Protein AF-A0A7C6U5Q6-F1 (afdb_monomer_lite)

Radius of gyration: 27.56 Å; chains: 1; bounding box: 53×22×73 Å

Structure (mmCIF, N/CA/C/O backbone):
data_AF-A0A7C6U5Q6-F1
#
_entry.id   AF-A0A7C6U5Q6-F1
#
loop_
_atom_site.group_PDB
_atom_site.id
_atom_site.type_symbol
_atom_site.label_atom_id
_atom_site.label_alt_id
_atom_site.label_comp_id
_atom_site.label_asym_id
_atom_site.label_entity_id
_atom_site.label_seq_id
_atom_site.pdbx_PDB_ins_code
_atom_site.Cartn_x
_atom_site.Cartn_y
_atom_site.Cartn_z
_atom_site.occupancy
_atom_site.B_iso_or_equiv
_atom_site.auth_seq_id
_atom_site.auth_comp_id
_atom_site.auth_asym_id
_atom_site.auth_atom_id
_atom_site.pdbx_PDB_model_num
ATOM 1 N N . MET A 1 1 ? -32.282 10.773 47.473 1.00 60.38 1 MET A N 1
ATOM 2 C CA . MET A 1 1 ? -30.866 11.086 47.149 1.00 60.38 1 MET A CA 1
ATOM 3 C C . MET A 1 1 ? -30.062 9.861 46.688 1.00 60.38 1 MET A C 1
ATOM 5 O O . MET A 1 1 ? -29.442 9.931 45.635 1.00 60.38 1 MET A O 1
ATOM 9 N N . LYS A 1 2 ? -30.134 8.719 47.393 1.00 65.75 2 LYS A N 1
ATOM 10 C CA . LYS A 1 2 ? -29.372 7.487 47.083 1.00 65.75 2 LYS A CA 1
ATOM 11 C C . LYS A 1 2 ? -29.607 6.904 45.672 1.00 65.75 2 LYS A C 1
ATOM 13 O O . LYS A 1 2 ? -28.653 6.521 45.017 1.00 65.75 2 LYS A O 1
ATOM 18 N N . ILE A 1 3 ? -30.836 6.934 45.147 1.00 73.19 3 ILE A N 1
ATOM 19 C CA . ILE A 1 3 ? -31.157 6.421 43.793 1.00 73.19 3 ILE A CA 1
ATOM 20 C C . ILE A 1 3 ? -30.477 7.222 42.669 1.00 73.19 3 ILE A C 1
ATOM 22 O O . ILE A 1 3 ? -30.030 6.642 41.684 1.00 73.19 3 ILE A O 1
ATOM 26 N N . LYS A 1 4 ? -30.354 8.551 42.810 1.00 77.50 4 LYS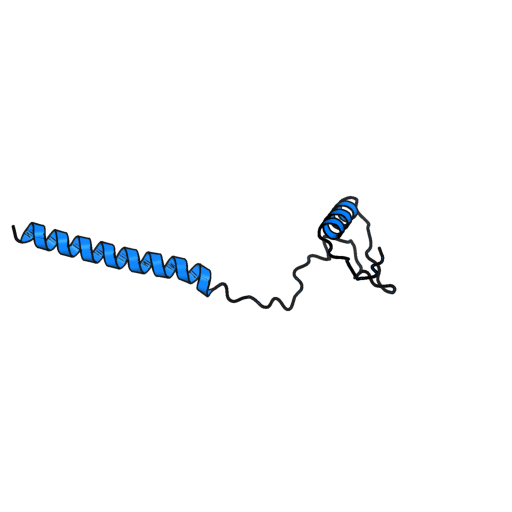 A N 1
ATOM 27 C CA . LYS A 1 4 ? -29.642 9.390 41.828 1.00 77.50 4 LYS A CA 1
ATOM 28 C C . LYS A 1 4 ? -28.134 9.109 41.847 1.00 77.50 4 LYS A C 1
ATOM 30 O O . LYS A 1 4 ? -27.510 9.091 40.794 1.00 77.50 4 LYS A O 1
ATOM 35 N N . LEU A 1 5 ? -27.580 8.833 43.031 1.00 75.56 5 LEU A N 1
ATOM 36 C CA . LEU A 1 5 ? -26.189 8.405 43.204 1.00 75.56 5 LEU A CA 1
ATOM 37 C C . LEU A 1 5 ? -25.943 7.035 42.560 1.00 75.56 5 LEU A C 1
ATOM 39 O O . LEU A 1 5 ? -25.028 6.912 41.757 1.00 75.56 5 LEU A O 1
ATOM 43 N N . VAL A 1 6 ? -26.803 6.042 42.807 1.00 83.88 6 VAL A N 1
ATOM 44 C CA . VAL A 1 6 ? -26.698 4.706 42.186 1.00 83.88 6 VAL A CA 1
ATOM 45 C C . VAL A 1 6 ? -26.768 4.788 40.657 1.00 83.88 6 VAL A C 1
ATOM 47 O O . VAL A 1 6 ? -25.913 4.226 39.981 1.00 83.88 6 VAL A O 1
ATOM 50 N N . LYS A 1 7 ? -27.707 5.563 40.094 1.00 85.81 7 LYS A N 1
ATOM 51 C CA . LYS A 1 7 ? -27.780 5.792 38.638 1.00 85.81 7 LYS A CA 1
ATOM 52 C C . LYS A 1 7 ? -26.515 6.452 38.078 1.00 85.81 7 LYS A C 1
ATOM 54 O O . LYS A 1 7 ? -26.076 6.082 36.994 1.00 85.81 7 LYS A O 1
ATOM 59 N N . LYS A 1 8 ? -25.910 7.390 38.817 1.00 86.81 8 LYS A N 1
ATOM 60 C CA . LYS A 1 8 ? -24.644 8.034 38.432 1.00 86.81 8 LYS A CA 1
ATOM 61 C C . LYS A 1 8 ? -23.490 7.029 38.395 1.00 86.81 8 LYS A C 1
ATOM 63 O O . LYS A 1 8 ? -22.719 7.052 37.443 1.00 86.81 8 LYS A O 1
ATOM 68 N N . TYR A 1 9 ? -23.388 6.139 39.384 1.00 91.62 9 TYR A N 1
ATOM 69 C CA . TYR A 1 9 ? -22.357 5.095 39.396 1.00 91.62 9 TYR A CA 1
ATOM 70 C C . TYR A 1 9 ? -22.556 4.072 38.276 1.00 91.62 9 TYR A C 1
ATOM 72 O O . TYR A 1 9 ? -21.589 3.712 37.615 1.00 91.62 9 TYR A O 1
ATOM 80 N N . ILE A 1 10 ? -23.801 3.671 37.999 1.00 92.19 10 ILE A N 1
ATOM 81 C CA . ILE A 1 10 ? -24.120 2.785 36.869 1.00 92.19 10 ILE A CA 1
ATOM 82 C C . ILE A 1 10 ? -23.698 3.434 35.544 1.00 92.19 10 ILE A C 1
ATOM 84 O O . ILE A 1 10 ? -23.024 2.801 34.738 1.00 92.19 10 ILE A O 1
ATOM 88 N N . LEU A 1 11 ? -24.030 4.711 35.335 1.00 92.75 11 LEU A N 1
ATOM 89 C CA . LEU A 1 11 ? -23.661 5.434 34.116 1.00 92.75 11 LEU A CA 1
ATOM 90 C C . LEU A 1 11 ? -22.139 5.592 33.970 1.00 92.75 11 LEU A C 1
ATOM 92 O O . LEU A 1 11 ? -21.614 5.453 32.869 1.00 92.75 11 LEU A O 1
ATOM 96 N N . LEU A 1 12 ? -21.426 5.822 35.077 1.00 94.38 12 LEU A N 1
ATOM 97 C CA . LEU A 1 12 ? -19.964 5.877 35.089 1.00 94.38 12 LEU A CA 1
ATOM 98 C C . LEU A 1 12 ? -19.345 4.533 34.675 1.00 94.38 12 LEU A C 1
ATOM 100 O O . LEU A 1 12 ? -18.416 4.508 33.875 1.00 94.38 12 LEU A O 1
ATOM 104 N N . ILE A 1 13 ? -19.883 3.419 35.179 1.00 94.69 13 ILE A N 1
ATOM 105 C CA . ILE A 1 13 ? -19.420 2.070 34.831 1.00 94.69 13 ILE A CA 1
ATOM 106 C C . ILE A 1 13 ? -19.629 1.799 33.338 1.00 94.69 13 ILE A C 1
ATOM 108 O O . ILE A 1 13 ? -18.703 1.348 32.668 1.00 94.69 13 ILE A O 1
ATOM 112 N N . PHE A 1 14 ? -20.803 2.133 32.794 1.00 95.12 14 PHE A N 1
ATOM 113 C CA . PHE A 1 14 ? -21.067 1.996 31.358 1.00 95.12 14 PHE A CA 1
ATOM 114 C C . PHE A 1 14 ? -20.111 2.833 30.504 1.00 95.12 14 PHE A C 1
ATOM 116 O O . PHE A 1 14 ? -19.624 2.347 29.485 1.00 95.12 14 PHE A O 1
ATOM 123 N N . LEU A 1 15 ? -19.802 4.061 30.931 1.00 95.25 15 LEU A N 1
ATOM 124 C CA . LEU A 1 15 ? -18.853 4.920 30.228 1.00 95.25 15 LEU A CA 1
ATOM 125 C C . LEU A 1 15 ? -17.446 4.308 30.212 1.00 95.25 15 LEU A C 1
ATOM 127 O O . LEU A 1 15 ? -16.807 4.280 29.165 1.00 95.25 15 LEU A O 1
ATOM 131 N N . ILE A 1 16 ? -16.986 3.773 31.346 1.00 95.25 16 ILE A N 1
ATOM 132 C CA . ILE A 1 16 ? -15.673 3.124 31.453 1.00 95.25 16 ILE A CA 1
ATOM 133 C C . ILE A 1 16 ? -15.607 1.899 30.532 1.00 95.25 16 ILE A C 1
ATOM 135 O O . ILE A 1 16 ? -14.667 1.769 29.749 1.00 95.25 16 ILE A O 1
ATOM 139 N N . ILE A 1 17 ? -16.631 1.043 30.556 1.00 95.25 17 ILE A N 1
ATOM 140 C CA . ILE A 1 17 ? -16.704 -0.139 29.683 1.00 95.25 17 ILE A CA 1
ATOM 141 C C . ILE A 1 17 ? -16.652 0.279 28.210 1.00 95.25 17 ILE A C 1
ATOM 143 O O . ILE A 1 17 ? -15.866 -0.273 27.442 1.00 95.25 17 ILE A O 1
ATOM 147 N N . TYR A 1 18 ? -17.427 1.296 27.826 1.00 94.50 18 TYR A N 1
ATOM 148 C CA . TYR A 1 18 ? -17.424 1.822 26.463 1.00 94.50 18 TYR A CA 1
ATOM 149 C C . TYR A 1 18 ? -16.034 2.320 26.044 1.00 94.50 18 TYR A C 1
ATOM 151 O O . TYR A 1 18 ? -15.552 1.968 24.968 1.00 94.50 18 TYR A O 1
ATOM 159 N N . THR A 1 19 ? -15.348 3.080 26.905 1.00 90.81 19 THR A N 1
ATOM 160 C CA . THR A 1 19 ? -13.996 3.572 26.596 1.00 90.81 19 THR A CA 1
ATOM 161 C C . THR A 1 19 ? -12.983 2.448 26.400 1.00 90.81 19 THR A C 1
ATOM 163 O O . THR A 1 19 ? -12.167 2.531 25.486 1.00 90.81 19 THR A O 1
ATOM 166 N N . VAL A 1 20 ? -13.057 1.375 27.193 1.00 91.62 20 VAL A N 1
ATOM 167 C CA . VAL A 1 20 ? -12.142 0.231 27.066 1.00 91.62 20 VAL A CA 1
ATOM 168 C C . VAL A 1 20 ? -12.362 -0.488 25.735 1.00 91.62 20 VAL A C 1
ATOM 170 O O . VAL A 1 20 ? -11.393 -0.767 25.031 1.00 91.62 20 VAL A O 1
ATOM 173 N N . ILE A 1 21 ? -13.620 -0.710 25.343 1.00 90.81 21 ILE A N 1
ATOM 174 C CA . ILE A 1 21 ? -13.958 -1.338 24.057 1.00 90.81 21 ILE A CA 1
ATOM 175 C C . ILE A 1 21 ? -13.400 -0.505 22.894 1.00 90.81 21 ILE A C 1
ATOM 177 O O . ILE A 1 21 ? -12.688 -1.040 22.044 1.00 90.81 21 ILE A O 1
ATOM 181 N N . MET A 1 22 ? -13.633 0.811 22.892 1.00 88.31 22 MET A N 1
ATOM 182 C CA . MET A 1 22 ? -13.153 1.693 21.819 1.00 88.31 22 MET A CA 1
ATOM 183 C C . MET A 1 22 ? -11.624 1.682 21.700 1.00 88.31 22 MET A C 1
ATOM 185 O O . MET A 1 22 ? -11.095 1.570 20.594 1.00 88.31 22 MET A O 1
ATOM 189 N N . ILE A 1 23 ? -10.908 1.717 22.828 1.00 86.69 23 ILE A N 1
ATOM 190 C CA . ILE A 1 23 ? -9.443 1.631 22.843 1.00 86.69 23 ILE A CA 1
ATOM 191 C C . ILE A 1 23 ? -8.980 0.316 22.200 1.00 86.69 23 ILE A C 1
ATOM 193 O O . ILE A 1 23 ? -8.146 0.347 21.297 1.00 86.69 23 ILE A O 1
ATOM 197 N N . THR A 1 24 ? -9.560 -0.828 22.579 1.00 81.69 24 THR A N 1
ATOM 198 C CA . THR A 1 24 ? -9.168 -2.127 21.997 1.00 81.69 24 THR A CA 1
ATOM 199 C C . THR A 1 24 ? -9.428 -2.222 20.493 1.00 81.69 24 THR A C 1
ATOM 201 O O . THR A 1 24 ? -8.598 -2.770 19.776 1.00 81.69 24 THR A O 1
ATOM 204 N N . THR A 1 25 ? -10.518 -1.634 19.985 1.00 81.69 25 THR A N 1
ATOM 205 C CA . THR A 1 25 ? -10.810 -1.631 18.539 1.00 81.69 25 THR A CA 1
ATOM 206 C C . THR A 1 25 ? -9.837 -0.776 17.730 1.00 81.69 25 THR A C 1
ATOM 208 O O . THR A 1 25 ? -9.480 -1.147 16.614 1.00 81.69 25 THR A O 1
ATOM 211 N N . ILE A 1 26 ? -9.370 0.342 18.297 1.00 80.56 26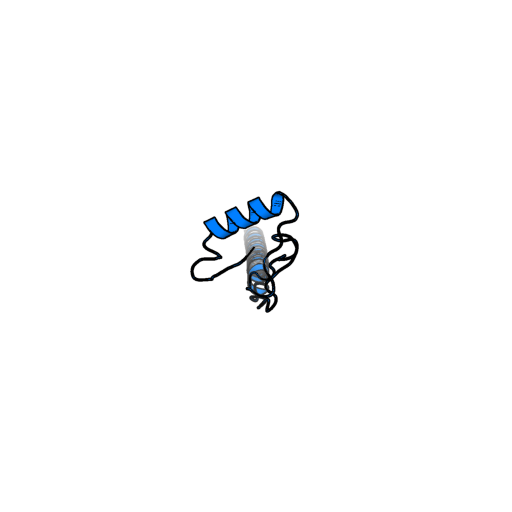 ILE A N 1
ATOM 212 C CA . ILE A 1 26 ? -8.354 1.191 17.665 1.00 80.56 26 ILE A CA 1
ATOM 213 C C . ILE A 1 26 ? -7.021 0.447 17.641 1.00 80.56 26 ILE A C 1
ATOM 215 O O . ILE A 1 26 ? -6.375 0.392 16.601 1.00 80.56 26 ILE A O 1
ATOM 219 N N . PHE A 1 27 ? -6.628 -0.175 18.756 1.00 73.69 27 PHE A N 1
ATOM 220 C CA . PHE A 1 27 ? -5.389 -0.949 18.816 1.00 73.69 27 PHE A CA 1
ATOM 221 C C . PHE A 1 27 ? -5.419 -2.211 17.948 1.00 73.69 27 PHE A C 1
ATOM 223 O O . PHE A 1 27 ? -4.368 -2.574 17.443 1.00 73.69 27 PHE A O 1
ATOM 230 N N . ALA A 1 28 ? -6.574 -2.840 17.704 1.00 73.56 28 ALA A N 1
ATOM 231 C CA . ALA A 1 28 ? -6.679 -3.980 16.786 1.00 73.56 28 ALA A CA 1
ATOM 232 C C . ALA A 1 28 ? -6.233 -3.615 15.357 1.00 73.56 28 ALA A C 1
ATOM 234 O O . ALA A 1 28 ? -5.451 -4.343 14.756 1.00 73.56 28 ALA A O 1
ATOM 235 N N . TRP A 1 29 ? -6.615 -2.427 14.872 1.00 69.19 29 TRP A N 1
ATOM 236 C CA . TRP A 1 29 ? -6.139 -1.896 13.587 1.00 69.19 29 TRP A CA 1
ATOM 237 C C . TRP A 1 29 ? -4.619 -1.688 13.530 1.00 69.19 29 TRP A C 1
ATOM 239 O O . TRP A 1 29 ? -4.045 -1.714 12.445 1.00 69.19 29 TRP A O 1
ATOM 249 N N . 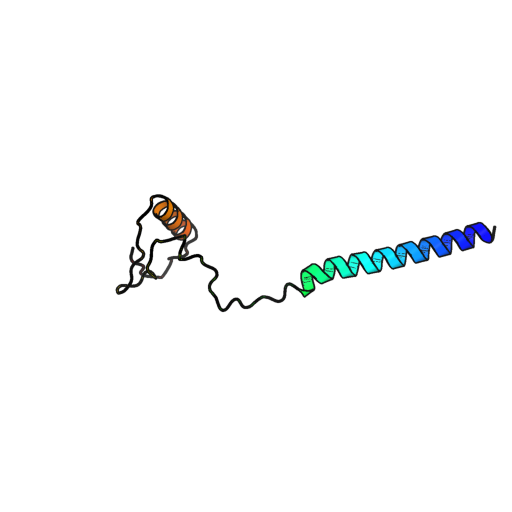PHE A 1 30 ? -3.966 -1.476 14.676 1.00 68.25 30 PHE A N 1
ATOM 250 C CA . PHE A 1 30 ? -2.509 -1.338 14.762 1.00 68.25 30 PHE A CA 1
ATOM 251 C C . PHE A 1 30 ? -1.793 -2.656 15.081 1.00 68.25 30 PHE A C 1
ATOM 253 O O . PHE A 1 30 ? -0.636 -2.809 14.713 1.00 68.25 30 PHE A O 1
ATOM 260 N N . ALA A 1 31 ? -2.451 -3.603 15.750 1.00 67.00 31 ALA A N 1
ATOM 261 C CA . ALA A 1 31 ? -1.883 -4.903 16.101 1.00 67.00 31 ALA A CA 1
ATOM 262 C C . ALA A 1 31 ? -1.811 -5.842 14.888 1.00 67.00 31 ALA A C 1
ATOM 264 O O . ALA A 1 31 ? -0.867 -6.610 14.777 1.00 67.00 31 ALA A O 1
ATOM 265 N N . GLU A 1 32 ? -2.758 -5.734 13.951 1.00 56.62 32 GLU A N 1
ATOM 266 C CA . GLU A 1 32 ? -2.702 -6.417 12.648 1.00 56.62 32 GLU A CA 1
ATOM 267 C C . GLU A 1 32 ? -1.895 -5.653 11.592 1.00 56.62 32 GLU A C 1
ATOM 269 O O . GLU A 1 32 ? -1.734 -6.133 10.472 1.00 56.62 32 GLU A O 1
ATOM 274 N N . ALA A 1 33 ? -1.300 -4.513 11.959 1.00 56.03 33 ALA A N 1
ATOM 275 C CA . ALA A 1 33 ? -0.194 -3.930 11.207 1.00 56.03 33 ALA A CA 1
ATOM 276 C C . ALA A 1 33 ? 1.133 -4.627 11.557 1.00 56.03 33 ALA A C 1
ATOM 278 O O . ALA A 1 33 ? 2.186 -3.986 11.581 1.00 56.03 33 ALA A O 1
ATOM 279 N N . ASP A 1 34 ? 1.088 -5.943 11.808 1.00 54.25 34 ASP A N 1
ATOM 280 C CA . ASP A 1 34 ? 2.235 -6.794 11.539 1.00 54.25 34 ASP A CA 1
ATOM 281 C C . ASP A 1 34 ? 2.690 -6.416 10.137 1.00 54.25 34 ASP A C 1
ATOM 283 O O . ASP A 1 34 ? 1.933 -6.497 9.164 1.00 54.25 34 ASP A O 1
ATOM 287 N N . PHE A 1 35 ? 3.907 -5.890 10.061 1.00 58.28 35 PHE A N 1
ATOM 288 C CA . PHE A 1 35 ? 4.575 -5.664 8.803 1.00 58.28 35 PHE A CA 1
ATOM 289 C C . PHE A 1 35 ? 4.595 -7.022 8.127 1.00 58.28 35 PHE A C 1
ATOM 291 O O . PHE A 1 35 ? 5.425 -7.870 8.452 1.00 58.28 35 PHE A O 1
ATOM 298 N N . ILE A 1 36 ? 3.636 -7.249 7.229 1.00 54.28 36 ILE A N 1
ATOM 299 C CA . ILE A 1 36 ? 3.725 -8.319 6.264 1.00 54.28 36 ILE A CA 1
ATOM 300 C C . ILE A 1 36 ? 5.035 -7.997 5.563 1.00 54.28 36 ILE A C 1
ATOM 302 O O . ILE A 1 36 ? 5.101 -7.061 4.762 1.00 54.28 36 ILE A O 1
ATOM 306 N N . ASP A 1 37 ? 6.096 -8.710 5.939 1.00 56.12 37 ASP A N 1
ATOM 307 C CA . ASP A 1 37 ? 7.318 -8.766 5.166 1.00 56.12 37 ASP A CA 1
ATOM 308 C C . ASP A 1 37 ? 6.915 -9.487 3.889 1.00 56.12 37 ASP A C 1
ATOM 310 O O . ASP A 1 37 ? 6.994 -10.710 3.747 1.00 56.12 37 ASP A O 1
ATOM 314 N N . LEU A 1 38 ? 6.310 -8.708 2.996 1.00 53.50 38 LEU A N 1
ATOM 315 C CA . LEU A 1 38 ? 6.038 -9.089 1.641 1.00 53.50 38 LEU A CA 1
ATOM 316 C C . LEU A 1 38 ? 7.427 -9.266 1.027 1.00 53.50 38 LEU A C 1
ATOM 318 O O . LEU A 1 38 ? 7.940 -8.389 0.340 1.00 53.50 38 LEU A O 1
ATOM 322 N N . GLN A 1 39 ? 7.998 -10.462 1.193 1.00 49.75 39 GLN A N 1
ATOM 323 C CA . GLN A 1 39 ? 9.079 -10.969 0.343 1.00 49.75 39 GLN A CA 1
ATOM 324 C C . GLN A 1 39 ? 8.629 -11.116 -1.120 1.00 49.75 39 GLN A C 1
ATOM 326 O O . GLN A 1 39 ? 9.354 -11.610 -1.976 1.00 49.75 39 GLN A O 1
ATOM 331 N N . THR A 1 40 ? 7.413 -10.678 -1.429 1.00 53.12 40 THR A N 1
ATOM 332 C CA . THR A 1 40 ? 6.990 -10.314 -2.761 1.00 53.12 40 THR A CA 1
ATOM 333 C C . THR A 1 40 ? 7.106 -8.804 -2.900 1.00 53.12 40 THR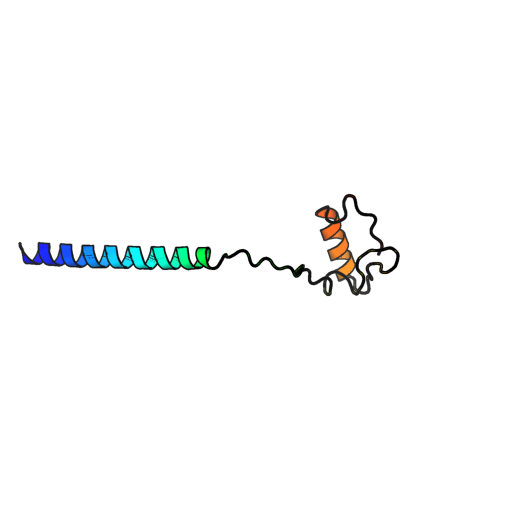 A C 1
ATOM 335 O O . THR A 1 40 ? 6.392 -8.042 -2.251 1.00 53.12 40 THR A O 1
ATOM 338 N N . SER A 1 41 ? 7.958 -8.348 -3.814 1.00 52.59 41 SER A N 1
ATOM 339 C CA . SER A 1 41 ? 7.808 -7.015 -4.374 1.00 52.59 41 SER A CA 1
ATOM 340 C C . SER A 1 41 ? 6.411 -6.948 -4.996 1.00 52.59 41 SER A C 1
ATOM 342 O O . SER A 1 41 ? 6.185 -7.370 -6.125 1.00 52.59 41 SER A O 1
ATOM 344 N N . GLY A 1 42 ? 5.438 -6.430 -4.244 1.00 47.69 42 GLY A N 1
ATOM 345 C CA . GLY A 1 42 ? 4.097 -6.084 -4.714 1.00 47.69 42 GLY A CA 1
ATOM 346 C C . GLY A 1 42 ? 4.141 -4.911 -5.694 1.00 47.69 42 GLY A C 1
ATOM 347 O O . GLY A 1 42 ? 3.347 -3.985 -5.609 1.00 47.69 42 GLY A O 1
ATOM 348 N N . SER A 1 43 ? 5.106 -4.915 -6.607 1.00 48.88 43 SER A N 1
ATOM 349 C CA . SER A 1 43 ? 5.012 -4.209 -7.858 1.00 48.88 43 SER A CA 1
ATOM 350 C C . SER A 1 43 ? 4.209 -5.129 -8.753 1.00 48.88 43 SER A C 1
ATOM 352 O O . SER A 1 43 ? 4.649 -6.222 -9.108 1.00 48.88 43 SER A O 1
ATOM 354 N N . SER A 1 44 ? 3.039 -4.682 -9.178 1.00 50.03 44 SER A N 1
ATOM 355 C CA . SER A 1 44 ? 2.526 -5.091 -10.473 1.00 50.03 44 SER A CA 1
ATOM 356 C C . SER A 1 44 ? 3.520 -4.623 -11.549 1.00 50.03 44 SER A C 1
ATOM 358 O O . SER A 1 44 ? 3.230 -3.699 -12.307 1.00 50.03 44 SER A O 1
ATOM 360 N N . LEU A 1 45 ? 4.705 -5.242 -11.618 1.00 50.34 45 LEU A N 1
ATOM 361 C CA . LEU A 1 45 ? 5.648 -5.126 -12.728 1.00 50.34 45 LEU A CA 1
ATOM 362 C C . LEU A 1 45 ? 4.880 -5.386 -14.034 1.00 50.34 45 LEU A C 1
ATOM 364 O O . LEU A 1 45 ? 5.041 -4.656 -15.004 1.00 50.34 45 LEU A O 1
ATOM 368 N N . LEU A 1 46 ? 3.928 -6.328 -13.952 1.00 52.53 46 LEU A N 1
ATOM 369 C CA . LEU A 1 46 ? 2.895 -6.673 -14.930 1.00 52.53 46 LEU A CA 1
ATOM 370 C C . LEU A 1 46 ? 1.974 -5.522 -15.395 1.00 52.53 46 LEU A C 1
ATOM 372 O O . LEU A 1 46 ? 1.325 -5.683 -16.420 1.00 52.53 46 LEU A O 1
ATOM 376 N N . ASN A 1 47 ? 1.894 -4.381 -14.695 1.00 61.94 47 ASN A N 1
ATOM 377 C CA . ASN A 1 47 ? 1.105 -3.208 -15.124 1.00 61.94 47 ASN A CA 1
ATOM 378 C C . ASN A 1 47 ? 1.963 -1.990 -15.492 1.00 61.94 47 ASN A C 1
ATOM 380 O O . ASN A 1 47 ? 1.501 -1.110 -16.227 1.00 61.94 47 ASN A O 1
ATOM 384 N N . TYR A 1 48 ? 3.180 -1.888 -14.952 1.00 76.56 48 TYR A N 1
ATOM 385 C CA . TYR A 1 48 ? 4.063 -0.768 -15.270 1.00 76.56 48 TYR A CA 1
ATOM 386 C C . TYR A 1 48 ? 4.724 -0.945 -16.635 1.00 76.56 48 TYR A C 1
ATOM 388 O O . TYR A 1 48 ? 4.776 0.014 -17.408 1.00 76.56 48 TYR A O 1
ATOM 396 N N . PHE A 1 49 ? 5.115 -2.178 -16.952 1.00 86.12 49 PHE A N 1
ATOM 397 C CA . PHE A 1 49 ? 5.721 -2.576 -18.218 1.00 86.12 49 PHE A CA 1
ATOM 398 C C . PHE A 1 49 ? 5.012 -3.822 -18.761 1.00 86.12 49 PHE A C 1
ATOM 400 O O . PHE A 1 49 ? 4.322 -4.529 -18.032 1.00 86.12 49 PHE A O 1
ATOM 407 N N . ALA A 1 50 ? 5.163 -4.102 -20.056 1.00 82.75 50 ALA A N 1
ATOM 408 C CA . ALA A 1 50 ? 4.565 -5.292 -20.664 1.00 82.75 50 ALA A CA 1
ATOM 409 C C . ALA A 1 50 ? 5.292 -6.577 -20.232 1.00 82.75 50 ALA A C 1
ATOM 411 O O . ALA A 1 50 ? 4.676 -7.634 -20.123 1.00 82.75 50 ALA A O 1
ATOM 412 N N . ARG A 1 51 ? 6.612 -6.476 -20.044 1.00 80.25 51 ARG A N 1
ATOM 413 C CA . ARG A 1 51 ? 7.537 -7.533 -19.623 1.00 80.25 51 ARG A CA 1
ATOM 414 C C . ARG A 1 51 ? 8.881 -6.889 -19.265 1.00 80.25 51 ARG A C 1
ATOM 416 O O . ARG A 1 51 ? 9.089 -5.717 -19.572 1.00 80.25 51 ARG A O 1
ATOM 423 N N . GLY A 1 52 ? 9.781 -7.668 -18.682 1.00 82.19 52 GLY A N 1
ATOM 424 C CA . GLY A 1 52 ? 11.175 -7.303 -18.496 1.00 82.19 52 GLY A CA 1
ATOM 425 C C . GLY A 1 52 ? 11.466 -6.874 -17.077 1.00 82.19 52 GLY A C 1
ATOM 426 O O . GLY A 1 52 ? 10.565 -6.437 -16.361 1.00 82.19 52 GLY A O 1
ATOM 427 N N . ILE A 1 53 ? 12.727 -6.994 -16.683 1.00 82.81 53 ILE A N 1
ATOM 428 C CA . ILE A 1 53 ? 13.228 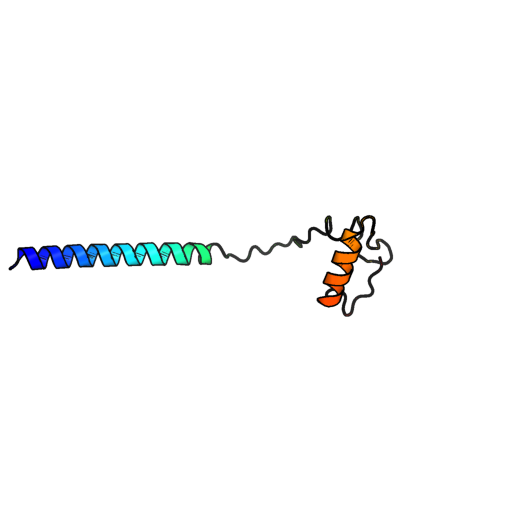-6.572 -15.368 1.00 82.81 53 ILE A CA 1
ATOM 429 C C . ILE A 1 53 ? 14.220 -5.405 -15.465 1.00 82.81 53 ILE A C 1
ATOM 431 O O . ILE A 1 53 ? 14.714 -4.929 -14.442 1.00 82.81 53 ILE A O 1
ATOM 435 N N . GLY A 1 54 ? 14.501 -4.930 -16.682 1.00 83.06 54 GLY A N 1
ATOM 436 C CA . GLY A 1 54 ? 15.361 -3.779 -16.936 1.00 83.06 54 GLY A CA 1
ATOM 437 C C . GLY A 1 54 ? 16.852 -4.102 -17.005 1.00 83.06 54 GLY A C 1
ATOM 438 O O . GLY A 1 54 ? 17.662 -3.177 -16.918 1.00 83.06 54 GLY A O 1
ATOM 439 N N . SER A 1 55 ? 17.222 -5.382 -17.139 1.00 86.06 55 SER A N 1
ATOM 440 C CA . SER A 1 55 ? 18.612 -5.810 -17.349 1.00 86.06 55 SER A CA 1
ATOM 441 C C . SER A 1 55 ? 18.992 -5.785 -18.835 1.00 86.06 55 SER A C 1
ATOM 443 O O . SER A 1 55 ? 18.167 -5.492 -19.698 1.00 86.06 55 SER A O 1
ATOM 445 N N . VAL A 1 56 ? 20.259 -6.080 -19.146 1.00 85.31 56 VAL A N 1
ATOM 446 C CA . VAL A 1 56 ? 20.747 -6.181 -20.536 1.00 85.31 56 VAL A CA 1
ATOM 447 C C . VAL A 1 56 ? 20.109 -7.360 -21.260 1.00 85.31 56 VAL A C 1
ATOM 449 O O . VAL A 1 56 ? 19.781 -7.263 -22.439 1.00 85.31 56 VAL A O 1
ATOM 452 N N . GLU A 1 57 ? 19.910 -8.455 -20.540 1.00 88.81 57 GLU A N 1
ATOM 453 C CA . GLU A 1 57 ? 19.354 -9.701 -21.049 1.00 88.81 57 GLU A CA 1
ATOM 454 C C . GLU A 1 57 ? 17.816 -9.686 -21.086 1.00 88.81 57 GLU A C 1
ATOM 456 O O . GLU A 1 57 ? 17.227 -10.439 -21.859 1.00 88.81 57 GLU A O 1
ATOM 461 N N . ASP A 1 58 ? 17.165 -8.838 -20.277 1.00 84.06 58 ASP A N 1
ATOM 462 C CA . ASP A 1 58 ? 15.701 -8.740 -20.172 1.00 84.06 58 ASP A CA 1
ATOM 463 C C . ASP A 1 58 ? 15.235 -7.280 -19.930 1.00 84.06 58 ASP A C 1
ATOM 465 O O . ASP A 1 58 ? 14.897 -6.897 -18.797 1.00 84.06 58 ASP A O 1
ATOM 469 N N . PRO A 1 59 ? 15.246 -6.432 -20.981 1.00 88.31 59 PRO A N 1
ATOM 470 C CA . PRO A 1 59 ? 14.858 -5.023 -20.904 1.00 88.31 59 PRO A CA 1
ATOM 471 C C . PRO A 1 59 ? 13.343 -4.833 -20.734 1.00 88.31 59 PRO A C 1
ATOM 473 O O . PRO A 1 59 ? 12.536 -5.698 -21.079 1.00 88.31 59 PRO A O 1
ATOM 476 N N . PHE A 1 60 ? 12.942 -3.677 -20.207 1.00 89.19 60 PHE A N 1
ATOM 477 C CA . PHE A 1 60 ? 11.542 -3.333 -19.952 1.00 89.19 60 PHE A CA 1
ATOM 478 C C . PHE A 1 60 ? 10.740 -3.013 -21.222 1.00 89.19 60 PHE A C 1
ATOM 480 O O . PHE A 1 60 ? 10.810 -1.918 -21.765 1.00 89.19 60 PHE A O 1
ATOM 487 N N . ILE A 1 61 ? 9.829 -3.898 -21.613 1.00 88.62 61 ILE A N 1
ATOM 488 C CA . ILE A 1 61 ? 9.045 -3.744 -22.843 1.00 88.62 61 ILE A CA 1
ATOM 489 C C . ILE A 1 61 ? 7.875 -2.750 -22.692 1.00 88.62 61 ILE A C 1
ATOM 491 O O . ILE A 1 61 ? 6.992 -2.892 -21.835 1.00 88.62 61 ILE A O 1
ATOM 495 N N . LEU A 1 62 ? 7.796 -1.777 -23.607 1.00 89.06 62 LEU A N 1
ATOM 496 C CA . LEU A 1 62 ? 6.780 -0.715 -23.645 1.00 89.06 62 LEU A CA 1
ATOM 497 C C . LEU A 1 62 ? 5.771 -0.900 -24.797 1.00 89.06 62 LEU A C 1
ATOM 499 O O . LEU A 1 62 ? 5.875 -0.255 -25.833 1.00 89.06 62 LEU A O 1
ATOM 503 N N . ASN A 1 63 ? 4.740 -1.732 -24.604 1.00 89.06 63 ASN A N 1
ATOM 504 C CA . ASN A 1 63 ? 3.740 -2.001 -25.658 1.00 89.06 63 ASN A CA 1
ATOM 505 C C . ASN A 1 63 ? 2.492 -1.097 -25.634 1.00 89.06 63 ASN A C 1
ATOM 507 O O . ASN A 1 63 ? 1.713 -1.102 -26.583 1.00 89.06 63 ASN A O 1
ATOM 511 N N . HIS A 1 64 ? 2.279 -0.316 -24.569 1.00 83.75 64 HIS A N 1
ATOM 512 C CA . HIS A 1 64 ? 1.129 0.585 -24.445 1.00 83.75 64 HIS A CA 1
ATOM 513 C C . HIS A 1 64 ? 1.565 1.985 -24.016 1.00 83.75 64 HIS A C 1
ATOM 515 O O . HIS A 1 64 ? 2.487 2.143 -23.218 1.00 83.75 64 HIS A O 1
ATOM 521 N N . LYS A 1 65 ? 0.824 3.014 -24.453 1.00 85.12 65 LYS A N 1
ATOM 522 C CA . LYS A 1 65 ? 1.083 4.424 -24.090 1.00 85.12 65 LYS A CA 1
ATOM 523 C C . LYS A 1 65 ? 1.150 4.654 -22.574 1.00 85.12 65 LYS A C 1
ATOM 525 O O . LYS A 1 65 ? 1.914 5.491 -22.110 1.00 85.12 65 LYS A O 1
ATOM 530 N N . ARG A 1 66 ? 0.383 3.884 -21.793 1.00 84.50 66 ARG A N 1
ATOM 531 C CA . ARG A 1 66 ? 0.385 3.966 -20.325 1.00 84.50 66 ARG A CA 1
ATOM 532 C C . ARG A 1 66 ? 1.742 3.586 -19.717 1.00 84.50 66 ARG A C 1
ATOM 534 O O . ARG A 1 66 ? 2.118 4.157 -18.703 1.00 84.50 66 ARG A O 1
ATOM 541 N N . HIS A 1 67 ? 2.501 2.689 -20.347 1.00 89.12 67 HIS A N 1
ATOM 542 C CA . HIS A 1 67 ? 3.811 2.281 -19.833 1.00 89.12 67 HIS A CA 1
ATOM 543 C C . HIS A 1 67 ? 4.826 3.430 -19.907 1.00 89.12 67 HIS A C 1
ATOM 545 O O . HIS A 1 67 ? 5.649 3.582 -19.015 1.00 89.12 67 HIS A O 1
ATOM 551 N N . VAL A 1 68 ? 4.714 4.304 -20.914 1.00 87.75 68 VAL A N 1
ATOM 552 C CA . VAL A 1 68 ? 5.545 5.517 -21.020 1.00 87.75 68 VAL A CA 1
ATOM 553 C C . VAL A 1 68 ? 5.244 6.490 -19.878 1.00 87.75 68 VAL A C 1
ATOM 555 O O . VAL A 1 68 ? 6.157 7.063 -19.290 1.00 87.75 68 VAL A O 1
ATOM 558 N N . TYR A 1 69 ? 3.965 6.644 -19.523 1.00 87.50 69 TYR A N 1
ATOM 559 C CA . TYR A 1 69 ? 3.566 7.444 -18.363 1.00 87.50 69 TYR A CA 1
ATOM 560 C C . TYR A 1 69 ? 4.141 6.871 -17.059 1.00 87.50 69 TYR A C 1
ATOM 562 O O . TYR A 1 69 ? 4.726 7.605 -16.265 1.00 87.50 69 TYR A O 1
ATOM 570 N N . HIS A 1 70 ? 4.030 5.557 -16.861 1.00 87.38 70 HIS A N 1
ATOM 571 C CA . HIS A 1 70 ? 4.584 4.881 -15.690 1.00 87.38 70 HIS A CA 1
ATOM 572 C C . HIS A 1 70 ? 6.111 5.003 -15.602 1.00 87.38 70 HIS A C 1
ATOM 574 O O . HIS A 1 70 ? 6.641 5.275 -14.528 1.00 87.38 70 HIS A O 1
ATOM 580 N N . LEU A 1 71 ? 6.807 4.869 -16.732 1.00 88.25 71 LEU A N 1
ATOM 581 C CA . LEU A 1 71 ? 8.247 5.084 -16.839 1.00 88.25 71 LEU A CA 1
ATOM 582 C C . LEU A 1 71 ? 8.640 6.497 -16.388 1.00 88.25 71 LEU A C 1
ATOM 584 O O . LEU A 1 71 ? 9.490 6.649 -15.511 1.00 88.25 71 LEU A O 1
ATOM 588 N N . ALA A 1 72 ? 7.990 7.527 -16.934 1.00 88.56 72 ALA A N 1
ATOM 589 C CA . ALA A 1 72 ? 8.264 8.916 -16.568 1.00 88.56 72 ALA A CA 1
ATOM 590 C C . ALA A 1 72 ? 8.005 9.183 -15.076 1.00 88.56 72 ALA A C 1
ATOM 592 O O . ALA A 1 72 ? 8.788 9.868 -14.415 1.00 88.56 72 ALA A O 1
ATOM 593 N N . TRP A 1 73 ? 6.936 8.603 -14.528 1.00 88.06 73 TRP A N 1
ATOM 594 C CA . TRP A 1 73 ? 6.619 8.700 -13.107 1.00 88.06 73 TRP A CA 1
ATOM 595 C C . TRP A 1 73 ? 7.699 8.054 -12.225 1.00 88.06 73 TRP A C 1
ATOM 597 O O . TRP A 1 73 ? 8.194 8.700 -11.302 1.00 88.06 73 TRP A O 1
ATOM 607 N N . LEU A 1 74 ? 8.134 6.831 -12.546 1.00 86.44 74 LEU A N 1
ATOM 608 C CA . LEU A 1 74 ? 9.199 6.131 -11.815 1.00 86.44 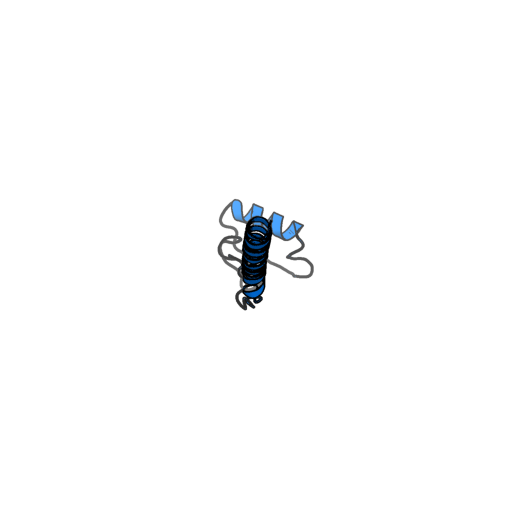74 LEU A CA 1
ATOM 609 C C . LEU A 1 74 ? 10.542 6.868 -11.892 1.00 86.44 74 LEU A C 1
ATOM 611 O O . LEU A 1 74 ? 11.283 6.910 -10.907 1.00 86.44 74 LEU A O 1
ATOM 615 N N . GLN A 1 75 ? 10.843 7.487 -13.034 1.00 85.81 75 GLN A N 1
ATOM 616 C CA . GLN A 1 75 ? 12.047 8.296 -13.187 1.00 85.81 75 GLN A CA 1
ATOM 617 C C . GLN A 1 75 ? 11.992 9.570 -12.338 1.00 85.81 75 GLN A C 1
ATOM 619 O O . GLN A 1 75 ? 12.983 9.909 -11.694 1.00 85.81 75 GLN A O 1
ATOM 624 N N . ASN A 1 76 ? 10.834 10.230 -12.262 1.00 88.62 76 ASN A N 1
ATOM 625 C CA . ASN A 1 76 ? 10.648 11.397 -11.398 1.00 88.62 76 ASN A CA 1
ATOM 626 C C . ASN A 1 76 ? 10.760 11.049 -9.902 1.00 88.62 76 ASN A C 1
ATOM 628 O O . ASN A 1 76 ? 11.256 11.842 -9.110 1.00 88.62 76 ASN A O 1
ATOM 632 N N . LEU A 1 77 ? 10.354 9.838 -9.514 1.00 86.00 77 LEU A N 1
ATOM 633 C CA . LEU A 1 77 ? 10.550 9.320 -8.157 1.00 86.00 77 LEU A CA 1
ATOM 634 C C . LEU A 1 77 ? 12.005 8.921 -7.857 1.00 86.00 77 LEU A C 1
ATOM 636 O O . LEU A 1 77 ? 12.315 8.549 -6.727 1.00 86.00 77 LEU A O 1
ATOM 640 N N . GLY A 1 78 ? 12.898 8.954 -8.851 1.00 87.00 78 GLY A N 1
ATOM 641 C CA . GLY A 1 78 ? 14.288 8.527 -8.702 1.00 87.00 78 GLY A CA 1
ATOM 642 C C . GLY A 1 78 ? 14.459 7.013 -8.563 1.00 87.00 78 GLY A C 1
ATOM 643 O O . GLY A 1 78 ? 15.517 6.560 -8.131 1.00 87.00 78 GLY A O 1
ATOM 644 N N . HIS A 1 79 ? 13.457 6.212 -8.944 1.00 83.94 79 HIS A N 1
ATOM 645 C CA . HIS A 1 79 ? 13.471 4.751 -8.781 1.00 83.94 79 HIS A CA 1
ATOM 646 C C . HIS A 1 79 ? 14.637 4.068 -9.523 1.00 83.94 79 HIS A C 1
ATOM 648 O O . HIS A 1 79 ? 15.120 3.009 -9.121 1.00 83.94 79 HIS A O 1
ATOM 654 N N . PHE A 1 80 ? 15.105 4.695 -10.602 1.00 84.12 80 PHE A N 1
ATOM 655 C CA . PHE A 1 80 ? 16.188 4.203 -11.453 1.00 84.12 80 PHE A CA 1
ATOM 656 C C . PHE A 1 80 ? 17.547 4.851 -11.156 1.00 84.12 80 PHE A C 1
ATOM 658 O O . PHE A 1 80 ? 18.536 4.543 -11.821 1.00 84.12 80 PHE A O 1
ATOM 665 N N . ASN A 1 81 ? 17.633 5.731 -10.154 1.00 85.62 81 ASN A N 1
ATOM 666 C CA . ASN A 1 81 ? 18.882 6.409 -9.827 1.00 85.62 81 ASN A CA 1
ATOM 667 C C . ASN A 1 81 ? 19.956 5.398 -9.402 1.00 85.62 81 ASN A C 1
ATOM 669 O O . ASN A 1 81 ? 19.724 4.524 -8.569 1.00 85.62 81 ASN A O 1
ATOM 673 N N . GLY A 1 82 ? 21.147 5.521 -9.991 1.00 79.88 82 GLY A N 1
ATOM 674 C CA . GLY A 1 82 ? 22.281 4.639 -9.702 1.00 79.88 82 GLY A CA 1
ATOM 675 C C . GLY A 1 82 ? 22.200 3.245 -10.333 1.00 79.88 82 GLY A C 1
ATOM 676 O O . GLY A 1 82 ? 23.085 2.429 -10.086 1.00 79.88 82 GLY A O 1
ATOM 677 N N . LYS A 1 83 ? 21.186 2.958 -11.162 1.00 80.88 83 LYS A N 1
ATOM 678 C CA . LYS A 1 83 ? 21.053 1.688 -11.891 1.00 80.88 83 LYS A CA 1
ATOM 679 C C . LYS A 1 83 ? 21.079 1.943 -13.396 1.00 80.88 83 LYS A C 1
ATOM 681 O O . LYS A 1 83 ? 20.376 2.815 -13.896 1.00 80.88 83 LYS A O 1
ATOM 686 N N . LYS A 1 84 ? 21.866 1.158 -14.139 1.00 80.81 84 LYS A N 1
ATOM 687 C CA . LYS A 1 84 ? 21.768 1.123 -15.603 1.00 80.81 84 LYS A CA 1
ATOM 688 C C . LYS A 1 84 ? 20.572 0.251 -15.964 1.00 80.81 84 LYS A C 1
ATOM 690 O O . LYS A 1 84 ? 20.629 -0.956 -15.760 1.00 80.81 84 LYS A O 1
ATOM 695 N N . ILE A 1 85 ? 19.510 0.875 -16.458 1.00 83.12 85 ILE A N 1
ATOM 696 C CA . ILE A 1 85 ? 18.257 0.198 -16.791 1.00 83.12 85 ILE A CA 1
ATOM 697 C C . ILE A 1 85 ? 17.970 0.368 -18.273 1.00 83.12 85 ILE A C 1
ATOM 699 O O . ILE A 1 85 ? 18.207 1.437 -18.839 1.00 83.12 85 ILE A O 1
ATOM 703 N N . LEU A 1 86 ? 17.503 -0.714 -18.886 1.00 82.69 86 LEU A N 1
ATOM 704 C CA . LEU A 1 86 ? 17.201 -0.790 -20.307 1.00 82.69 86 LEU A CA 1
ATOM 705 C C . LEU A 1 86 ? 15.703 -1.020 -20.510 1.00 82.69 86 LEU A C 1
ATOM 707 O O . LEU A 1 86 ? 15.071 -1.757 -19.752 1.00 82.69 86 LEU A O 1
ATOM 711 N N . PHE A 1 87 ? 15.156 -0.357 -21.525 1.00 81.69 87 PHE A N 1
ATOM 712 C CA . PHE A 1 87 ? 13.749 -0.373 -21.914 1.00 81.69 87 PHE A CA 1
ATOM 713 C C . PHE A 1 87 ? 13.670 -0.762 -23.390 1.00 81.69 87 PHE A C 1
ATOM 715 O O . PHE A 1 87 ? 14.482 -0.199 -24.160 1.00 81.69 87 PHE A O 1
#

pLDDT: mean 78.83, std 13.8, range [47.69, 95.25]

Secondary structure (DSSP, 8-state):
-HHHHHHHHHHHHHHHHHHHHHHHHHHHHHHS------SS----HHHHSSB--SSSSS--B--SHHHHHHHHHHHHTTTTTTS----

Foldseek 3Di:
DVVVVVVVVVVVVVVVVVVVVVVVVVVVVVVVPPVPPPPPPPPCLVPLAVWADFDPVTAGHHPDPNNVVSVVVCVVVVVCPPHNGHD

Sequence (87 aa):
MKIKLVKKYILLIFLIIYTVIMITTIFAWFAEADFIDLQTSGSSLLNYFARGIGSVEDPFILNHKRHVYHLAWLQNLGHFNGKKILF